Protein AF-A0A653DL35-F1 (afdb_monomer)

pLDDT: mean 87.08, std 12.94, range [36.34, 97.5]

Foldseek 3Di:
DDPPFDKDWDADPVGDIDIDTPQQAAAACPLVCQVVLVVVLCVQPNPVVLCVAAACADPVDDLADLDADPVRHHHHSSHPRNVVSSLVCLQPVRCVPDDPVVSVVVSVVSCVVVPVVCSRHD

Organism: Callosobruchus maculatus (NCBI:txid64391)

InterPro domains:
  IPR012338 Beta-lactamase/transpeptidase-like [G3DSA:3.40.710.10] (1-116)
  IPR012338 Beta-lactamase/transpeptidase-like [SSF56601] (2-112)
  IPR015868 Glutaminase [PF04960] (2-113)
  IPR015868 Glutaminase [PTHR12544] (2-113)

Secondary structure (DSSP, 8-state):
--TT--EEEEE-TT--EEEEESTTS----GGGHHHHHHHHHHHHH-HHHHHHHS--S--SS-TTS--B-TTSSBS-TTSHHHHHHHHHHIIIII-TTS-HHHHHHHHHHHHHHTT-S-TTT-

Nearest PDB structures (foldseek):
  5w2j-assembly1_A  TM=9.764E-01  e=1.044E-10  Mus musculus
  8szj-assembly1_A  TM=9.752E-01  e=1.754E-10  Homo sapiens
  8ec6-assembly1_E  TM=9.742E-01  e=2.130E-10  Mus musculus
  3voy-assembly1_A  TM=9.746E-01  e=4.944E-10  Homo sapiens
  8gwr-assembly1_B  TM=9.557E-01  e=2.587E-10  Homo sapiens

Radius of gyration: 16.61 Å; Cα contacts (8 Å, |Δi|>4): 136; chains: 1; bounding box: 37×36×43 Å

Sequence (122 aa):
MSPNYWGVSIVTIDGQRYSIGDVNIPFTIQSCSKPLSYAIALDLLGADVVHTYVGQEPSGRNFNELILDHNKKPHNPMINAGAIIICSLLKTIYNPEMSSAEKFDFTLNYFEKENVLIETML

Mean predicted aligned error: 5.74 Å

Solvent-accessible surface area (backbone atoms only — not comparable to full-atom values): 7284 Å² total; per-residue (Å²): 132,67,91,82,68,52,57,46,76,48,72,48,98,88,68,53,74,51,72,48,72,55,51,78,58,58,45,82,63,68,79,70,45,32,64,57,53,44,50,52,43,36,73,77,59,32,61,75,59,52,52,74,61,25,44,82,52,84,74,91,62,66,62,86,59,87,57,59,44,99,83,71,24,21,30,20,47,84,29,60,57,13,35,53,48,44,54,46,44,57,49,53,69,75,47,54,88,54,51,76,63,57,53,48,52,51,52,50,53,53,46,58,73,68,64,54,81,46,91,35,40,102

Structure (mmCIF, N/CA/C/O backbone):
data_AF-A0A653DL35-F1
#
_entry.id   AF-A0A653DL35-F1
#
loop_
_atom_site.group_PDB
_atom_site.id
_atom_site.type_symbol
_atom_site.label_atom_id
_atom_site.label_alt_id
_atom_site.label_comp_id
_atom_site.label_asym_id
_atom_site.label_entity_id
_atom_site.label_seq_id
_atom_site.pdbx_PDB_ins_code
_atom_site.Cartn_x
_atom_site.Cartn_y
_atom_site.Cartn_z
_atom_site.occupancy
_atom_site.B_iso_or_equiv
_atom_site.auth_seq_id
_atom_site.auth_comp_id
_atom_site.auth_asym_id
_atom_site.auth_atom_id
_atom_site.pdbx_PDB_model_num
ATOM 1 N N . MET A 1 1 ? 18.148 8.528 -8.759 1.00 81.06 1 MET A N 1
ATOM 2 C CA . MET A 1 1 ? 17.885 7.595 -9.877 1.00 81.06 1 MET A CA 1
ATOM 3 C C . MET A 1 1 ? 18.240 8.266 -11.183 1.00 81.06 1 MET A C 1
ATOM 5 O O . MET A 1 1 ? 18.074 9.477 -11.276 1.00 81.06 1 MET A O 1
A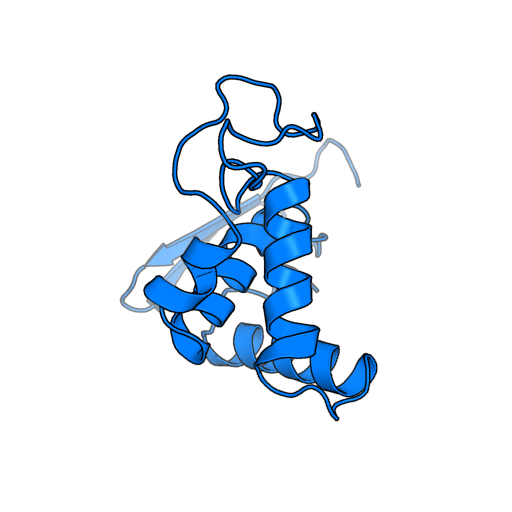TOM 9 N N . SER A 1 2 ? 18.758 7.504 -12.147 1.00 94.50 2 SER A N 1
ATOM 10 C CA . SER A 1 2 ? 19.006 8.015 -13.497 1.00 94.50 2 SER A CA 1
ATOM 11 C C . SER A 1 2 ? 17.668 8.304 -14.189 1.00 94.50 2 SER A C 1
ATOM 13 O O . SER A 1 2 ? 16.778 7.460 -14.103 1.00 94.50 2 SER A O 1
ATOM 15 N N . PRO A 1 3 ? 17.508 9.439 -14.895 1.00 95.00 3 PRO A N 1
ATOM 16 C CA . PRO A 1 3 ? 16.308 9.705 -15.692 1.00 95.00 3 PRO A CA 1
ATOM 17 C C . PRO A 1 3 ? 16.171 8.760 -16.896 1.00 95.00 3 PRO A C 1
ATOM 19 O O . PRO A 1 3 ? 15.112 8.711 -17.509 1.00 95.00 3 PRO A O 1
ATOM 22 N N . ASN A 1 4 ? 17.231 8.015 -17.229 1.00 96.38 4 ASN A N 1
ATOM 23 C CA . ASN A 1 4 ? 17.233 7.055 -18.330 1.00 96.38 4 ASN A CA 1
ATOM 24 C C . ASN A 1 4 ? 16.732 5.665 -17.919 1.00 96.38 4 ASN A C 1
ATOM 26 O O . ASN A 1 4 ? 16.591 4.815 -18.792 1.00 96.38 4 ASN A O 1
ATOM 30 N N . TYR A 1 5 ? 16.505 5.416 -16.623 1.00 96.38 5 TYR A N 1
ATOM 31 C CA . TYR A 1 5 ? 15.997 4.124 -16.174 1.00 96.38 5 TYR A CA 1
ATOM 32 C C . TYR A 1 5 ? 14.533 3.950 -16.560 1.00 96.38 5 TYR A C 1
ATOM 34 O O . TYR A 1 5 ? 13.698 4.808 -16.263 1.00 96.38 5 TYR A O 1
ATOM 42 N N . TRP A 1 6 ? 14.224 2.819 -17.185 1.00 96.50 6 TRP A N 1
ATOM 43 C CA . TRP A 1 6 ? 12.859 2.430 -17.523 1.00 96.50 6 TRP A CA 1
ATOM 44 C C . TRP A 1 6 ? 12.724 0.913 -17.445 1.00 96.50 6 TRP A C 1
ATOM 46 O O . TRP A 1 6 ? 13.617 0.181 -17.858 1.00 96.50 6 TRP A O 1
ATOM 56 N N . GLY A 1 7 ? 11.596 0.424 -16.946 1.00 95.56 7 GLY A N 1
ATOM 57 C CA . GLY A 1 7 ? 11.342 -1.007 -16.852 1.00 95.56 7 GLY A CA 1
ATOM 58 C C . GLY A 1 7 ? 9.852 -1.295 -16.809 1.00 95.56 7 GLY A C 1
ATOM 59 O O . GLY A 1 7 ? 9.073 -0.507 -16.272 1.00 95.56 7 GLY A O 1
ATOM 60 N N . VAL A 1 8 ? 9.461 -2.422 -17.392 1.00 96.12 8 VAL A N 1
ATOM 61 C CA . VAL A 1 8 ? 8.092 -2.940 -17.348 1.00 96.12 8 VAL A CA 1
ATOM 62 C C . VAL A 1 8 ? 8.160 -4.423 -17.020 1.00 96.12 8 VAL A C 1
ATOM 64 O O . VAL A 1 8 ? 8.853 -5.175 -17.702 1.00 96.12 8 VAL A O 1
ATOM 67 N N . SER A 1 9 ? 7.409 -4.835 -16.002 1.00 95.38 9 SER A N 1
ATOM 68 C CA . SER A 1 9 ? 7.216 -6.236 -15.629 1.00 95.38 9 SER A CA 1
ATOM 69 C C . SER A 1 9 ? 5.725 -6.550 -15.593 1.00 95.38 9 SER A C 1
ATOM 71 O O . SER A 1 9 ? 4.929 -5.761 -15.084 1.00 95.38 9 SER A O 1
ATOM 73 N N . ILE A 1 10 ? 5.354 -7.702 -16.139 1.00 94.12 10 ILE A N 1
ATOM 74 C CA . ILE A 1 10 ? 3.985 -8.213 -16.189 1.00 94.12 10 ILE A CA 1
ATOM 75 C C . ILE A 1 10 ? 3.984 -9.604 -15.567 1.00 94.12 10 ILE A C 1
ATOM 77 O O . ILE A 1 10 ? 4.831 -10.438 -15.896 1.00 94.12 10 ILE A O 1
ATOM 81 N N . VAL A 1 11 ? 3.004 -9.853 -14.702 1.00 92.56 11 VAL A N 1
ATOM 82 C CA . VAL A 1 11 ? 2.681 -11.179 -14.182 1.00 92.56 11 VAL A CA 1
ATOM 83 C C . VAL A 1 11 ? 1.192 -11.446 -14.376 1.00 92.56 11 VAL A C 1
ATOM 85 O O . VAL A 1 11 ? 0.368 -10.576 -14.095 1.00 92.56 11 VAL A O 1
ATOM 88 N N . THR A 1 12 ? 0.838 -12.615 -14.904 1.00 93.19 12 THR A N 1
ATOM 89 C CA . THR A 1 12 ? -0.566 -13.048 -14.988 1.00 93.19 12 THR A CA 1
ATOM 90 C C . THR A 1 12 ? -0.971 -13.788 -13.716 1.00 93.19 12 THR A C 1
ATOM 92 O O . THR A 1 12 ? -0.116 -14.234 -12.951 1.00 93.19 12 THR A O 1
ATOM 95 N N . ILE A 1 13 ? -2.278 -13.960 -13.496 1.00 91.12 13 ILE A N 1
ATOM 96 C CA . ILE A 1 13 ? -2.796 -14.732 -12.353 1.00 91.12 13 ILE A CA 1
ATOM 97 C C . ILE A 1 13 ? -2.329 -16.199 -12.363 1.00 91.12 13 ILE A C 1
ATOM 99 O O . ILE A 1 13 ? -2.222 -16.808 -11.306 1.00 91.12 13 ILE A O 1
ATOM 103 N N . ASP A 1 14 ? -1.983 -16.733 -13.541 1.00 93.50 14 ASP A N 1
ATOM 104 C CA . ASP A 1 14 ? -1.443 -18.087 -13.719 1.00 93.50 14 ASP A CA 1
ATOM 105 C C . ASP A 1 14 ? 0.087 -18.143 -13.529 1.00 93.50 14 ASP A C 1
ATOM 107 O O . ASP A 1 14 ? 0.723 -19.169 -13.773 1.00 93.50 14 ASP A O 1
ATOM 111 N N . GLY A 1 15 ? 0.711 -17.030 -13.129 1.00 88.81 15 GLY A N 1
ATOM 112 C CA . GLY A 1 15 ? 2.139 -16.948 -12.831 1.00 88.81 15 GLY A CA 1
ATOM 113 C C . GLY A 1 15 ? 3.050 -16.800 -14.052 1.00 88.81 15 GLY A C 1
ATOM 114 O O . GLY A 1 15 ? 4.269 -16.903 -13.908 1.00 88.81 15 GLY A O 1
ATOM 115 N N . GLN A 1 16 ? 2.509 -16.530 -15.244 1.00 92.56 16 GLN A N 1
ATOM 116 C CA . GLN A 1 16 ? 3.327 -16.224 -16.423 1.00 92.56 16 GLN A CA 1
ATOM 117 C C . GLN A 1 16 ? 3.998 -14.864 -16.229 1.00 92.56 16 GLN A C 1
ATOM 119 O O . GLN A 1 16 ? 3.333 -13.914 -15.823 1.00 92.56 16 GLN A O 1
ATOM 124 N N . ARG A 1 17 ? 5.296 -14.756 -16.529 1.00 93.88 17 ARG A N 1
ATOM 125 C CA . ARG A 1 17 ? 6.090 -13.542 -16.290 1.00 93.88 17 ARG A CA 1
ATOM 126 C C . ARG A 1 17 ? 6.744 -13.053 -17.574 1.00 93.88 17 ARG A C 1
ATOM 128 O O . ARG A 1 17 ? 7.293 -13.851 -18.333 1.00 93.88 17 ARG A O 1
ATOM 135 N N . TYR A 1 18 ? 6.717 -11.744 -17.792 1.00 95.19 18 TYR A N 1
ATOM 136 C CA . TYR A 1 18 ? 7.442 -11.091 -18.877 1.00 95.19 18 TYR A CA 1
ATOM 137 C C . TYR A 1 18 ? 7.971 -9.735 -18.419 1.00 95.19 18 TYR A C 1
ATOM 139 O O . TYR A 1 18 ? 7.230 -8.947 -17.832 1.00 95.19 18 TYR A O 1
ATOM 147 N N . SER A 1 19 ? 9.239 -9.459 -18.712 1.00 95.50 19 SER A N 1
ATOM 148 C CA . SER A 1 19 ? 9.933 -8.258 -18.257 1.00 95.50 19 SER A CA 1
ATOM 149 C C . SER A 1 19 ? 10.818 -7.679 -19.353 1.00 95.50 19 SER A C 1
ATOM 151 O O . SER A 1 19 ? 11.436 -8.423 -20.117 1.00 95.50 19 SER A O 1
ATOM 153 N N . ILE A 1 20 ? 10.898 -6.351 -19.418 1.00 97.31 20 ILE A N 1
ATOM 154 C CA . ILE A 1 20 ? 11.717 -5.619 -20.388 1.00 97.31 20 ILE A CA 1
ATOM 155 C C . ILE A 1 20 ? 12.258 -4.317 -19.772 1.00 97.31 20 ILE A C 1
ATOM 157 O O . ILE A 1 20 ? 11.539 -3.621 -19.056 1.00 97.31 20 ILE A O 1
ATOM 161 N N . GLY A 1 21 ? 13.522 -3.989 -20.062 1.00 97.12 21 GLY A N 1
ATOM 162 C CA . GLY A 1 21 ? 14.220 -2.813 -19.524 1.00 97.12 21 GLY A CA 1
ATOM 163 C C . GLY A 1 21 ? 14.960 -3.088 -18.208 1.00 97.12 21 GLY A C 1
ATOM 164 O O . GLY A 1 21 ? 15.325 -4.227 -17.912 1.00 97.12 21 GLY A O 1
ATOM 165 N N . ASP A 1 22 ? 15.168 -2.041 -17.413 1.00 95.94 22 ASP A N 1
ATOM 166 C CA . ASP A 1 22 ? 15.905 -2.007 -16.141 1.00 95.94 22 ASP A CA 1
ATOM 167 C C . ASP A 1 22 ? 15.095 -2.573 -14.956 1.00 95.94 22 ASP A C 1
ATOM 169 O O . ASP A 1 22 ? 15.007 -1.979 -13.882 1.00 95.94 22 ASP A O 1
ATOM 173 N N . VAL A 1 23 ? 14.463 -3.731 -15.144 1.00 94.81 23 VAL A N 1
ATOM 174 C CA . VAL A 1 23 ? 13.484 -4.283 -14.189 1.00 94.81 23 VAL A CA 1
ATOM 175 C C . VAL A 1 23 ? 14.080 -4.740 -12.857 1.00 94.81 23 VAL A C 1
ATOM 177 O O . VAL A 1 23 ? 13.341 -4.860 -11.893 1.00 94.81 23 VAL A O 1
ATOM 180 N N . ASN A 1 24 ? 15.393 -4.968 -12.790 1.00 91.81 24 ASN A N 1
ATOM 181 C CA . ASN A 1 24 ? 16.085 -5.460 -11.592 1.00 91.81 24 ASN A CA 1
ATOM 182 C C . ASN A 1 24 ? 16.712 -4.337 -10.747 1.00 91.81 24 ASN A C 1
ATOM 184 O O . ASN A 1 24 ? 17.460 -4.624 -9.816 1.00 91.81 24 ASN A O 1
ATOM 188 N N . ILE A 1 25 ? 16.479 -3.065 -11.091 1.00 92.69 25 ILE A N 1
ATOM 189 C CA . ILE A 1 25 ? 16.965 -1.938 -10.290 1.00 92.69 25 ILE A CA 1
ATOM 190 C C . ILE A 1 25 ? 15.952 -1.670 -9.169 1.00 92.69 25 ILE A C 1
ATOM 192 O O . ILE A 1 25 ? 14.832 -1.255 -9.475 1.00 92.69 25 ILE A O 1
ATOM 196 N N . PRO A 1 26 ? 16.322 -1.843 -7.888 1.00 89.12 26 PRO A N 1
ATOM 197 C CA . PRO A 1 26 ? 15.393 -1.629 -6.790 1.00 89.12 26 PRO A CA 1
ATOM 198 C C . PRO A 1 26 ? 15.013 -0.153 -6.655 1.00 89.12 26 PRO A C 1
ATOM 200 O O . PRO A 1 26 ? 15.831 0.762 -6.828 1.00 89.12 26 PRO A O 1
ATOM 203 N N . PHE A 1 27 ? 13.748 0.083 -6.318 1.00 89.94 27 PHE A N 1
ATOM 204 C CA . PHE A 1 27 ? 13.217 1.409 -6.040 1.00 89.94 27 PHE A CA 1
ATOM 205 C C . PHE A 1 27 ? 12.133 1.373 -4.970 1.00 89.94 27 PHE A C 1
ATOM 207 O O . PHE A 1 27 ? 11.384 0.413 -4.832 1.00 89.94 27 PHE A O 1
ATOM 214 N N . THR A 1 28 ? 12.006 2.474 -4.232 1.00 89.50 28 THR A N 1
ATOM 215 C CA . THR A 1 28 ? 10.987 2.599 -3.189 1.00 89.50 28 THR A CA 1
ATOM 216 C C . THR A 1 28 ? 9.579 2.546 -3.781 1.00 89.50 28 THR A C 1
ATOM 218 O O . THR A 1 28 ? 9.273 3.312 -4.696 1.00 89.50 28 THR A O 1
ATOM 221 N N . ILE A 1 29 ? 8.689 1.758 -3.180 1.00 90.12 29 ILE A N 1
ATOM 222 C CA . ILE A 1 29 ? 7.286 1.630 -3.605 1.00 90.12 29 ILE A CA 1
ATOM 223 C C . ILE A 1 29 ? 6.463 2.930 -3.472 1.00 90.12 29 ILE A C 1
ATOM 225 O O . ILE A 1 29 ? 5.491 3.135 -4.197 1.00 90.12 29 ILE A O 1
ATOM 229 N N . GLN A 1 30 ? 6.844 3.838 -2.564 1.00 92.56 30 GLN A N 1
ATOM 230 C CA . GLN A 1 30 ? 6.166 5.127 -2.340 1.00 92.56 30 GLN A CA 1
ATOM 231 C C . GLN A 1 30 ? 4.639 4.960 -2.181 1.00 92.56 30 GLN A C 1
ATOM 233 O O . GLN A 1 30 ? 4.175 4.048 -1.496 1.00 92.56 30 GLN A O 1
ATOM 238 N N . SER A 1 31 ? 3.830 5.830 -2.798 1.00 92.75 31 SER A N 1
ATOM 239 C CA . SER A 1 31 ? 2.363 5.776 -2.738 1.00 92.75 31 SER A CA 1
ATOM 240 C C . SER A 1 31 ? 1.752 4.481 -3.282 1.00 92.75 31 SER A C 1
ATOM 242 O O . SER A 1 31 ? 0.604 4.203 -2.942 1.00 92.75 31 SER A O 1
ATOM 244 N N . CYS A 1 32 ? 2.490 3.666 -4.044 1.00 92.00 32 CYS A N 1
ATOM 245 C CA . CYS A 1 32 ? 2.008 2.353 -4.479 1.00 92.00 32 CYS A CA 1
ATOM 246 C C . CYS A 1 32 ? 1.854 1.361 -3.309 1.00 92.00 32 CYS A C 1
ATOM 248 O O . CYS A 1 32 ? 1.221 0.327 -3.477 1.00 92.00 32 CYS A O 1
ATOM 250 N N . SER A 1 33 ? 2.357 1.687 -2.110 1.00 91.62 33 SER A N 1
ATOM 251 C CA . SER A 1 33 ? 2.097 0.917 -0.881 1.00 91.62 33 SER A CA 1
ATOM 252 C C . SER A 1 33 ? 0.679 1.093 -0.332 1.00 91.62 33 SER A C 1
ATOM 254 O O . SER A 1 33 ? 0.174 0.199 0.342 1.00 91.62 33 SER A O 1
ATOM 256 N N . LYS A 1 34 ? 0.011 2.224 -0.611 1.00 93.38 34 LYS A N 1
ATOM 257 C CA . LYS A 1 34 ? -1.283 2.568 0.003 1.00 93.38 34 LYS A CA 1
ATOM 258 C C . LYS A 1 34 ? -2.388 1.533 -0.278 1.00 93.38 34 LYS A C 1
ATOM 260 O O . LYS A 1 34 ? -3.064 1.159 0.681 1.00 93.38 34 LYS A O 1
ATOM 265 N N . PRO A 1 35 ? -2.580 1.036 -1.522 1.00 94.00 35 PRO A N 1
ATOM 266 C CA . PRO A 1 35 ? -3.537 -0.038 -1.801 1.00 94.00 35 PRO A CA 1
ATOM 267 C C . PRO A 1 35 ? -3.242 -1.313 -1.019 1.00 94.00 35 PRO A C 1
ATOM 269 O O . PRO A 1 35 ? -4.166 -1.916 -0.485 1.00 94.00 35 PRO A O 1
ATOM 272 N N . LEU A 1 36 ? -1.967 -1.688 -0.903 1.00 91.31 36 LEU A N 1
ATOM 273 C CA . LEU A 1 36 ? -1.565 -2.904 -0.202 1.00 91.31 36 LEU A CA 1
ATOM 274 C C . LEU A 1 36 ? -1.853 -2.788 1.300 1.00 91.31 36 LEU A C 1
ATOM 276 O O . LEU A 1 36 ? -2.509 -3.652 1.869 1.00 91.31 36 LEU A O 1
ATOM 280 N N . SER A 1 37 ? -1.452 -1.686 1.940 1.00 92.69 37 SER A N 1
ATOM 281 C CA . SER A 1 37 ? -1.759 -1.456 3.360 1.00 92.69 37 SER A CA 1
ATOM 282 C C . SER A 1 37 ? -3.264 -1.371 3.630 1.00 92.69 37 SER A C 1
ATOM 284 O O . SER A 1 37 ? -3.731 -1.831 4.669 1.00 92.69 37 SER A O 1
ATOM 286 N N . TYR A 1 38 ? -4.035 -0.801 2.702 1.00 95.75 38 TYR A N 1
ATOM 287 C CA . TYR A 1 38 ? -5.492 -0.770 2.802 1.00 95.75 38 TYR A CA 1
ATOM 288 C C . TYR A 1 38 ? -6.105 -2.172 2.690 1.00 95.75 38 TYR A C 1
ATOM 290 O O . TYR A 1 38 ? -6.964 -2.508 3.501 1.00 95.75 38 TYR A O 1
ATOM 298 N N . ALA A 1 39 ? -5.627 -3.007 1.763 1.00 94.00 39 ALA A N 1
ATOM 299 C CA . ALA A 1 39 ? -6.063 -4.397 1.637 1.00 94.00 39 ALA A CA 1
ATOM 300 C C . ALA A 1 39 ? -5.795 -5.201 2.920 1.00 94.00 39 ALA A C 1
ATOM 302 O O . ALA A 1 39 ? -6.694 -5.885 3.397 1.00 94.00 39 ALA A O 1
ATOM 303 N N . ILE A 1 40 ? -4.616 -5.037 3.534 1.00 92.00 40 ILE A N 1
ATOM 304 C CA . ILE A 1 40 ? -4.292 -5.659 4.830 1.00 92.00 40 ILE A CA 1
ATOM 305 C C . ILE A 1 40 ? -5.284 -5.210 5.912 1.00 92.00 40 ILE A C 1
ATOM 307 O O . ILE A 1 40 ? -5.796 -6.026 6.670 1.00 92.00 40 ILE A O 1
ATOM 311 N N . ALA A 1 41 ? -5.588 -3.911 5.993 1.00 94.44 41 ALA A N 1
ATOM 312 C CA . ALA A 1 41 ? -6.533 -3.410 6.991 1.00 94.44 41 ALA A CA 1
ATOM 313 C C . ALA A 1 41 ? -7.950 -3.968 6.784 1.00 94.44 41 ALA A C 1
ATOM 315 O O . ALA A 1 41 ? -8.623 -4.285 7.763 1.00 94.44 41 ALA A O 1
ATOM 316 N N . LEU A 1 42 ? -8.393 -4.103 5.530 1.00 95.50 42 LEU A N 1
ATOM 317 C CA . LEU A 1 42 ? -9.681 -4.713 5.204 1.00 95.50 42 LEU A CA 1
ATOM 318 C C . LEU A 1 42 ? -9.730 -6.197 5.570 1.00 95.50 42 LEU A C 1
ATOM 320 O O . LEU A 1 42 ? -10.737 -6.627 6.126 1.00 95.50 42 LEU A O 1
ATOM 324 N N . ASP A 1 43 ? -8.670 -6.953 5.284 1.00 92.75 43 ASP A N 1
ATOM 325 C CA . ASP A 1 43 ? -8.594 -8.384 5.598 1.00 92.75 43 ASP A CA 1
ATOM 326 C C . ASP A 1 43 ? -8.650 -8.635 7.113 1.00 92.75 43 ASP A C 1
ATOM 328 O O . ASP A 1 43 ? -9.417 -9.469 7.591 1.00 92.75 43 ASP A O 1
ATOM 332 N N . LEU A 1 44 ? -7.904 -7.842 7.889 1.00 91.56 44 LEU A N 1
ATOM 333 C CA . LEU A 1 44 ? -7.774 -8.043 9.334 1.00 91.56 44 LEU A CA 1
ATOM 334 C C . LEU A 1 44 ? -8.934 -7.471 10.157 1.00 91.56 44 LEU A C 1
ATOM 336 O O . LEU A 1 44 ? -9.261 -8.019 11.210 1.00 91.56 44 LEU A O 1
ATOM 340 N N . LEU A 1 45 ? -9.506 -6.335 9.741 1.00 94.44 45 LEU A N 1
ATOM 341 C CA . LEU A 1 45 ? -10.487 -5.582 10.540 1.00 94.44 45 LEU A CA 1
ATOM 342 C C . LEU A 1 45 ? -11.891 -5.563 9.923 1.00 94.44 45 LEU A C 1
ATOM 344 O O . LEU A 1 45 ? -12.852 -5.216 10.610 1.00 94.44 45 LEU A O 1
ATOM 348 N N . GLY A 1 46 ? -12.024 -5.916 8.645 1.00 96.38 46 GLY A N 1
ATOM 349 C CA . GLY A 1 46 ? -13.272 -5.805 7.899 1.00 96.38 46 GLY A CA 1
ATOM 350 C C . GLY A 1 46 ? -13.597 -4.376 7.449 1.00 96.38 46 GLY A C 1
ATOM 351 O O . GLY A 1 46 ? -13.170 -3.374 8.033 1.00 96.38 46 GLY A O 1
ATOM 352 N N . ALA A 1 47 ? -14.399 -4.277 6.388 1.00 97.50 47 ALA A N 1
ATOM 353 C CA . ALA A 1 47 ? -14.763 -3.005 5.766 1.00 97.50 47 ALA A CA 1
ATOM 354 C C . ALA A 1 47 ? -15.530 -2.064 6.712 1.00 97.50 47 ALA A C 1
ATOM 356 O O . ALA A 1 47 ? -15.260 -0.863 6.719 1.00 97.50 47 ALA A O 1
ATOM 357 N N . ASP A 1 48 ? -16.434 -2.598 7.538 1.00 96.94 48 ASP A N 1
ATOM 358 C CA . ASP A 1 48 ? -17.268 -1.801 8.449 1.00 96.94 48 ASP A CA 1
ATOM 359 C C . ASP A 1 48 ? -16.421 -1.024 9.470 1.00 96.94 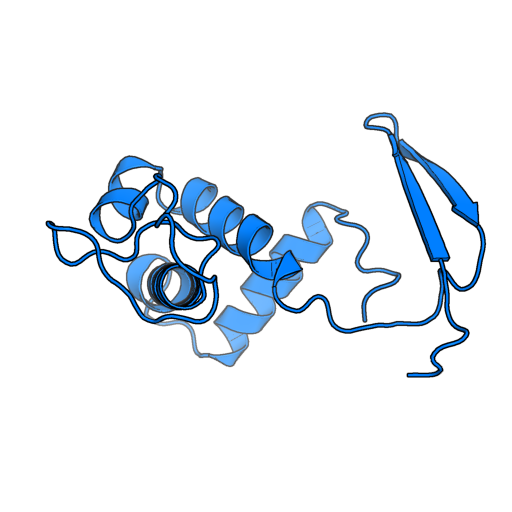48 ASP A C 1
ATOM 361 O O . ASP A 1 48 ? -16.624 0.175 9.697 1.00 96.94 48 ASP A O 1
ATOM 365 N N . VAL A 1 49 ? -15.410 -1.683 10.046 1.00 96.19 49 VAL A N 1
ATOM 366 C CA . VAL A 1 49 ? -14.486 -1.050 10.994 1.00 96.19 49 VAL A CA 1
ATOM 367 C C . VAL A 1 49 ? -13.620 -0.027 10.273 1.00 96.19 49 VAL A C 1
ATOM 369 O O . VAL A 1 49 ? -13.560 1.128 10.693 1.00 96.19 49 VAL A O 1
ATOM 372 N N . VAL A 1 50 ? -12.981 -0.410 9.163 1.00 97.50 50 VAL A N 1
ATOM 373 C CA . VAL A 1 50 ? -12.069 0.481 8.427 1.00 97.50 50 VAL A CA 1
ATOM 374 C C . VAL A 1 50 ? -12.785 1.758 7.979 1.00 97.50 50 VAL A C 1
ATOM 376 O O . VAL A 1 50 ? -12.288 2.866 8.209 1.00 97.50 50 VAL A O 1
ATOM 379 N N . HIS A 1 51 ? -13.988 1.639 7.418 1.00 97.44 51 HIS A N 1
ATOM 380 C CA . HIS A 1 51 ? -14.722 2.785 6.878 1.00 97.44 51 HIS A CA 1
ATOM 381 C C . HIS A 1 51 ? -15.436 3.652 7.912 1.00 97.44 51 HIS A C 1
ATOM 383 O O . HIS A 1 51 ? -15.912 4.749 7.584 1.00 97.44 51 HIS A O 1
ATOM 389 N N . THR A 1 52 ? -15.404 3.246 9.180 1.00 96.44 52 THR A N 1
ATOM 390 C CA . THR A 1 52 ? -15.697 4.155 10.291 1.00 96.44 52 THR A CA 1
ATOM 391 C C . THR A 1 52 ? -14.663 5.291 10.364 1.00 96.44 52 THR A C 1
ATOM 393 O O . THR A 1 52 ? -15.016 6.406 10.745 1.00 96.44 52 THR A O 1
ATOM 396 N N . TYR A 1 53 ? -13.419 5.068 9.914 1.00 96.31 53 TYR A N 1
ATOM 397 C CA . TYR A 1 53 ? -12.320 6.040 10.027 1.00 96.31 53 TYR A CA 1
ATOM 398 C C . TYR A 1 53 ? -11.917 6.716 8.711 1.00 96.31 53 TYR A C 1
ATOM 400 O O . TYR A 1 53 ? -11.385 7.826 8.735 1.00 96.31 53 TYR A O 1
ATOM 408 N N . VAL A 1 54 ? -12.162 6.082 7.562 1.00 96.81 54 VAL A N 1
ATOM 409 C CA . VAL A 1 54 ? -11.796 6.612 6.237 1.00 96.81 54 VAL A CA 1
ATOM 410 C C . VAL A 1 54 ? -12.933 6.421 5.233 1.00 96.81 54 VAL A C 1
ATOM 412 O O . VAL A 1 54 ? -13.632 5.411 5.255 1.00 96.81 54 VAL A O 1
ATOM 415 N N . GLY A 1 55 ? -13.156 7.404 4.364 1.00 96.19 55 GLY A N 1
ATOM 416 C CA . GLY A 1 55 ? -14.152 7.312 3.298 1.00 96.19 55 GLY A CA 1
ATOM 417 C C . GLY A 1 55 ? -13.727 6.388 2.150 1.00 96.19 55 GLY A C 1
ATOM 418 O O . GLY A 1 55 ? -12.718 5.683 2.222 1.00 96.19 55 GLY A O 1
ATOM 419 N N . GLN A 1 56 ? -14.520 6.403 1.082 1.00 95.06 56 GLN A N 1
ATOM 420 C CA . GLN A 1 56 ? -14.296 5.621 -0.141 1.00 95.06 56 GLN A CA 1
ATOM 421 C C . GLN A 1 56 ? -14.271 6.492 -1.404 1.00 95.06 56 GLN A C 1
ATOM 423 O O . GLN A 1 56 ? -13.756 6.074 -2.437 1.00 95.06 56 GLN A O 1
ATOM 428 N N . GLU A 1 57 ? -14.789 7.715 -1.315 1.00 93.81 57 GLU A N 1
ATOM 429 C CA . GLU A 1 57 ? -15.034 8.572 -2.468 1.00 93.81 57 GLU A CA 1
ATOM 430 C C . GLU A 1 57 ? -13.797 9.405 -2.844 1.00 93.81 57 GLU A C 1
ATOM 432 O O . GLU A 1 57 ? -12.959 9.740 -1.994 1.00 93.81 57 GLU A O 1
ATOM 437 N N . PRO A 1 58 ? -13.646 9.785 -4.123 1.00 90.50 58 PRO A N 1
ATOM 438 C CA . PRO A 1 58 ? -12.618 10.730 -4.528 1.00 90.50 58 PRO A CA 1
ATOM 439 C C . PRO A 1 58 ? -12.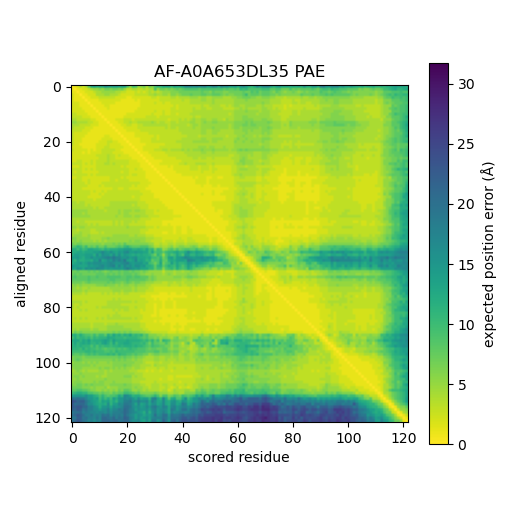846 12.100 -3.870 1.00 90.50 58 PRO A C 1
ATOM 441 O O . PRO A 1 58 ? -13.973 12.543 -3.663 1.00 90.50 58 PRO A O 1
ATOM 444 N N . SER A 1 59 ? -11.759 12.812 -3.568 1.00 85.56 59 SER A N 1
ATOM 445 C CA . SER A 1 59 ? -11.833 14.151 -2.968 1.00 85.56 59 SER A CA 1
ATOM 446 C C . SER A 1 59 ? -12.148 15.261 -3.974 1.00 85.56 59 SER A C 1
ATOM 448 O O . SER A 1 59 ? -12.520 16.361 -3.573 1.00 85.56 59 SER A O 1
ATOM 450 N N . GLY A 1 60 ? -11.928 15.021 -5.274 1.00 84.38 60 GLY A N 1
ATOM 451 C CA . GLY A 1 60 ? -11.933 16.075 -6.299 1.00 84.38 60 GLY A CA 1
ATOM 452 C C . GLY A 1 60 ? -10.828 17.129 -6.106 1.00 84.38 60 GLY A C 1
ATOM 453 O O . GLY A 1 60 ? -10.891 18.209 -6.692 1.00 84.38 60 GLY A O 1
ATOM 454 N N . ARG A 1 61 ? -9.835 16.838 -5.256 1.00 78.44 61 ARG A N 1
ATOM 455 C CA . ARG A 1 61 ? -8.713 17.708 -4.872 1.00 78.44 61 ARG A CA 1
ATOM 456 C C . ARG A 1 61 ? -7.389 17.003 -5.154 1.00 78.44 61 ARG A C 1
ATOM 458 O O . ARG A 1 61 ? -7.365 15.790 -5.367 1.00 78.44 61 ARG A O 1
ATOM 465 N N . ASN A 1 62 ? -6.278 17.739 -5.131 1.00 75.56 62 ASN A N 1
ATOM 466 C CA . ASN A 1 62 ? -4.969 17.122 -5.331 1.00 75.56 62 ASN A CA 1
ATOM 467 C C . ASN A 1 62 ? -4.635 16.140 -4.199 1.00 75.56 62 ASN A C 1
ATOM 469 O O . ASN A 1 62 ? -4.984 16.352 -3.040 1.00 75.56 62 ASN A O 1
ATOM 473 N N . PHE A 1 63 ? -3.886 15.086 -4.524 1.00 65.12 63 PHE A N 1
ATOM 474 C CA . PHE A 1 63 ? -3.568 13.991 -3.596 1.00 65.12 63 PHE A CA 1
ATOM 475 C C . PHE A 1 63 ? -2.746 14.401 -2.357 1.00 65.12 63 PHE A C 1
ATOM 477 O O . PHE A 1 63 ? -2.751 13.691 -1.350 1.00 65.12 63 PHE A O 1
ATOM 484 N N . ASN A 1 64 ? -2.031 15.528 -2.433 1.00 68.31 64 ASN A N 1
ATOM 485 C CA . ASN A 1 64 ? -1.185 16.048 -1.356 1.00 68.31 64 ASN A CA 1
ATOM 486 C C . ASN A 1 64 ? -1.916 16.989 -0.396 1.00 68.31 64 ASN A C 1
ATOM 488 O O . ASN A 1 64 ? -1.339 17.392 0.613 1.00 68.31 64 ASN A O 1
ATOM 492 N N . GLU A 1 65 ? -3.159 17.356 -0.696 1.00 76.62 65 GLU A N 1
ATOM 493 C CA . GLU A 1 65 ? -3.932 18.218 0.187 1.00 76.62 65 GLU A CA 1
ATOM 494 C C . GLU A 1 65 ? -4.482 17.388 1.358 1.00 76.62 65 GLU A C 1
ATOM 496 O O . GLU A 1 65 ? -5.133 16.357 1.177 1.00 76.62 65 GLU A O 1
ATOM 501 N N . LEU A 1 66 ? -4.204 17.831 2.587 1.00 74.00 66 LEU A N 1
ATOM 502 C CA . LEU A 1 66 ? -4.731 17.217 3.805 1.00 74.00 66 LEU A CA 1
ATOM 503 C C . LEU A 1 66 ? -6.174 17.684 4.021 1.00 74.00 66 LEU A C 1
ATOM 505 O O . LEU A 1 66 ? -6.432 18.620 4.775 1.00 74.00 66 LEU A O 1
ATOM 509 N N . ILE A 1 67 ? -7.106 17.050 3.311 1.00 80.44 67 ILE A N 1
ATOM 510 C CA . ILE A 1 67 ? -8.527 17.412 3.316 1.00 80.44 67 ILE A CA 1
ATOM 511 C C . ILE A 1 67 ? -9.357 16.268 3.887 1.00 80.44 67 ILE A C 1
ATOM 513 O O . ILE A 1 67 ? -9.093 15.089 3.635 1.00 80.44 67 ILE A O 1
ATOM 517 N N . LEU A 1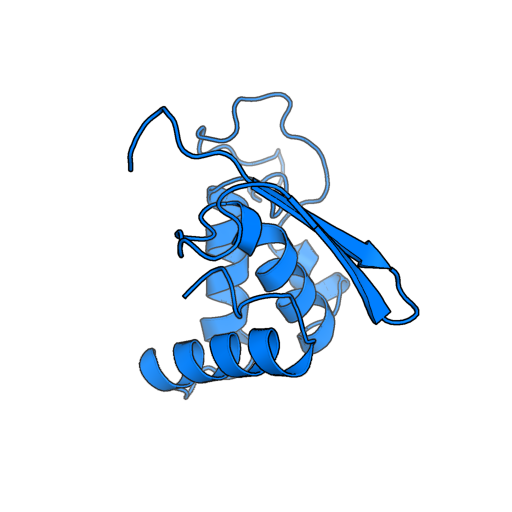 68 ? -10.370 16.653 4.658 1.00 89.06 68 LEU A N 1
ATOM 518 C CA . LEU A 1 68 ? -11.375 15.768 5.222 1.00 89.06 68 LEU A CA 1
ATOM 519 C C . LEU A 1 68 ? -12.728 16.016 4.548 1.00 89.06 68 LEU A C 1
ATOM 521 O O . LE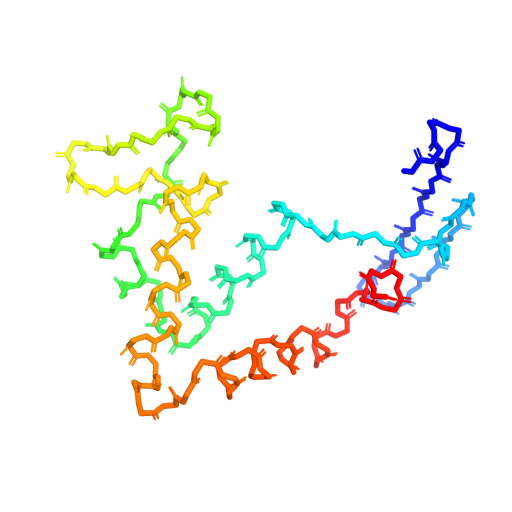U A 1 68 ? -13.018 17.128 4.100 1.00 89.06 68 LEU A O 1
ATOM 525 N N . ASP A 1 69 ? -13.558 14.981 4.520 1.00 88.25 69 ASP A N 1
ATOM 526 C CA . ASP A 1 69 ? -14.942 15.051 4.079 1.00 88.25 69 ASP A CA 1
ATOM 5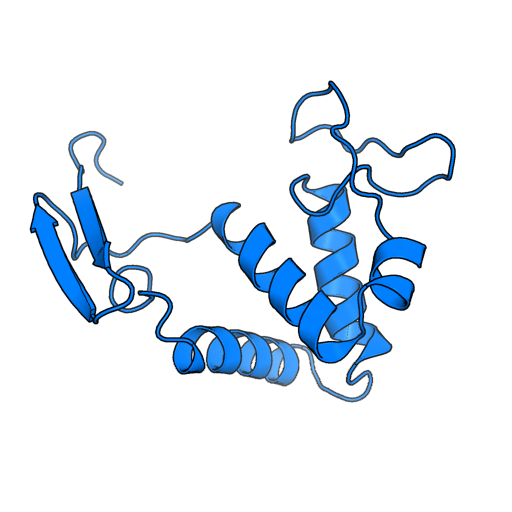27 C C . ASP A 1 69 ? -15.838 15.772 5.110 1.00 88.25 69 ASP A C 1
ATOM 529 O O . ASP A 1 69 ? -15.406 16.207 6.183 1.00 88.25 69 ASP A O 1
ATOM 533 N N . HIS A 1 70 ? -17.129 15.888 4.794 1.00 89.25 70 HIS A N 1
ATOM 534 C CA . HIS A 1 70 ? -18.125 16.506 5.675 1.00 89.25 70 HIS A CA 1
ATOM 535 C C . HIS A 1 70 ? -18.308 15.764 7.014 1.00 89.25 70 HIS A C 1
ATOM 537 O O . HIS A 1 70 ? -18.776 16.361 7.983 1.00 89.25 70 HIS A O 1
ATOM 543 N N . ASN A 1 71 ? -17.895 14.495 7.088 1.00 90.44 71 ASN A N 1
ATOM 544 C CA . ASN A 1 71 ? -17.901 13.671 8.296 1.00 90.44 71 ASN A CA 1
ATOM 545 C C . ASN A 1 71 ? -16.568 13.732 9.056 1.00 90.44 71 ASN A C 1
ATOM 547 O O . ASN A 1 71 ? -16.379 12.984 10.014 1.00 90.44 71 ASN A O 1
ATOM 551 N N . LYS A 1 72 ? -15.648 14.626 8.661 1.00 92.38 72 LYS A N 1
ATOM 552 C CA . LYS A 1 72 ? -14.306 14.783 9.243 1.00 92.38 72 LYS A CA 1
ATOM 553 C C . LYS A 1 72 ? -13.424 13.536 9.088 1.00 92.38 72 LYS A C 1
ATOM 555 O O . LYS A 1 72 ? -12.503 13.338 9.881 1.00 92.38 72 LYS A O 1
ATOM 560 N N . LYS A 1 73 ? -13.665 12.718 8.061 1.00 94.25 73 LYS A N 1
ATOM 561 C CA . LYS A 1 73 ? -12.818 11.575 7.689 1.00 94.25 73 LYS A CA 1
ATOM 562 C C . LYS A 1 73 ? -11.964 11.929 6.475 1.00 94.25 73 LYS A C 1
ATOM 564 O O . LYS A 1 73 ? -12.406 12.712 5.636 1.00 94.25 73 LYS A O 1
ATOM 569 N N . PRO A 1 74 ? -10.762 11.357 6.303 1.00 95.00 74 PRO A N 1
ATOM 570 C CA . PRO A 1 74 ? -10.094 11.434 5.013 1.00 95.00 74 PRO A CA 1
ATOM 571 C C . PRO A 1 74 ? -10.983 10.816 3.931 1.00 95.00 74 PRO A C 1
ATOM 573 O O . PRO A 1 74 ? -11.640 9.805 4.175 1.00 95.00 74 PRO A O 1
ATOM 576 N N . HIS A 1 75 ? -10.979 11.405 2.738 1.00 94.56 75 HIS A N 1
ATOM 577 C CA . HIS A 1 75 ? -11.877 11.007 1.651 1.00 94.56 75 HIS A CA 1
ATOM 578 C C . HIS A 1 75 ? -11.749 9.539 1.244 1.00 94.56 75 HIS A C 1
ATOM 580 O O . HIS A 1 75 ? -12.758 8.881 1.025 1.00 94.56 75 HIS A O 1
ATOM 586 N N . ASN A 1 76 ? -10.520 9.030 1.144 1.00 94.81 76 ASN A N 1
ATOM 587 C CA . ASN A 1 76 ? -10.241 7.643 0.790 1.00 94.81 76 ASN A CA 1
ATOM 588 C C . ASN A 1 76 ? -8.821 7.237 1.228 1.00 94.81 76 ASN A C 1
ATOM 590 O O . ASN A 1 76 ? -8.001 8.108 1.533 1.00 94.81 76 ASN A O 1
ATOM 594 N N . PRO A 1 77 ? -8.487 5.936 1.229 1.00 96.00 77 PRO A N 1
ATOM 595 C CA . PRO A 1 77 ? -7.170 5.452 1.645 1.00 96.00 77 PRO A CA 1
ATOM 596 C C . PRO A 1 77 ? -6.018 5.821 0.691 1.00 96.00 77 PRO A C 1
ATOM 598 O O . PRO A 1 77 ? -4.853 5.663 1.053 1.00 96.00 77 PRO A O 1
ATOM 601 N N . MET A 1 78 ? -6.311 6.291 -0.530 1.00 94.31 78 MET A N 1
ATOM 602 C CA . MET A 1 78 ? -5.302 6.558 -1.568 1.00 94.31 78 MET A CA 1
ATOM 603 C C . MET A 1 78 ? -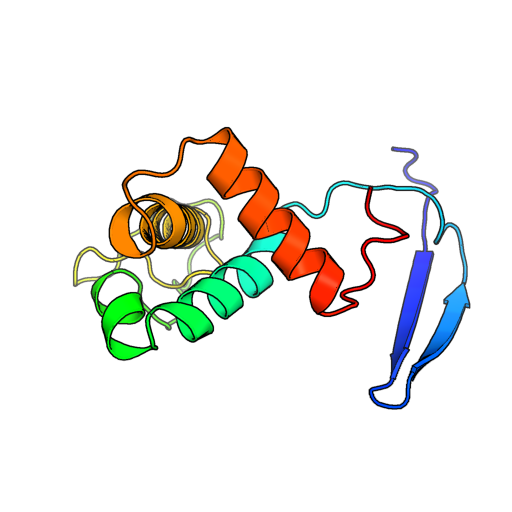4.655 7.943 -1.438 1.00 94.31 78 MET A C 1
ATOM 605 O O . MET A 1 78 ? -3.581 8.179 -1.993 1.00 94.31 78 MET A O 1
ATOM 609 N N . ILE A 1 79 ? -5.255 8.853 -0.668 1.00 92.25 79 ILE A N 1
ATOM 610 C CA . ILE A 1 79 ? -4.632 10.131 -0.300 1.00 92.25 79 ILE A CA 1
ATOM 611 C C . ILE A 1 79 ? -3.766 9.983 0.956 1.00 92.25 79 ILE A C 1
ATOM 613 O O . ILE A 1 79 ? -3.951 9.065 1.756 1.00 92.25 79 ILE A O 1
ATOM 617 N N . ASN A 1 80 ? -2.822 10.906 1.167 1.00 92.69 80 ASN A N 1
ATOM 618 C CA . ASN A 1 80 ? -1.880 10.814 2.291 1.00 92.69 80 ASN A CA 1
ATOM 619 C C . ASN A 1 80 ? -2.588 10.765 3.657 1.00 92.69 80 ASN A C 1
ATOM 621 O O . ASN A 1 80 ? -2.225 9.946 4.497 1.00 92.69 80 ASN A O 1
ATOM 625 N N . ALA A 1 81 ? -3.634 11.575 3.857 1.00 92.94 81 ALA A N 1
ATOM 626 C CA . ALA A 1 81 ? -4.417 11.566 5.094 1.00 92.94 81 ALA A CA 1
ATOM 627 C C . ALA A 1 81 ? -5.087 10.202 5.357 1.00 92.94 81 ALA A C 1
ATOM 629 O O . ALA A 1 81 ? -5.073 9.714 6.484 1.00 92.94 81 ALA A O 1
ATOM 630 N N . GLY A 1 82 ? -5.622 9.557 4.316 1.00 94.94 82 GLY A N 1
ATOM 631 C CA . GLY A 1 82 ? -6.230 8.232 4.427 1.00 94.94 82 GLY A CA 1
ATOM 632 C C . GLY A 1 82 ? -5.203 7.146 4.716 1.00 94.94 82 GLY A C 1
ATOM 633 O O . GLY A 1 82 ? -5.411 6.334 5.612 1.00 94.94 82 GLY A O 1
ATOM 634 N N . ALA A 1 83 ? -4.056 7.178 4.037 1.00 94.19 83 ALA A N 1
ATOM 635 C CA . ALA A 1 83 ? -2.969 6.234 4.281 1.00 94.19 83 ALA A CA 1
ATOM 636 C C . ALA A 1 83 ? -2.433 6.307 5.723 1.00 94.19 83 ALA A C 1
ATOM 638 O O 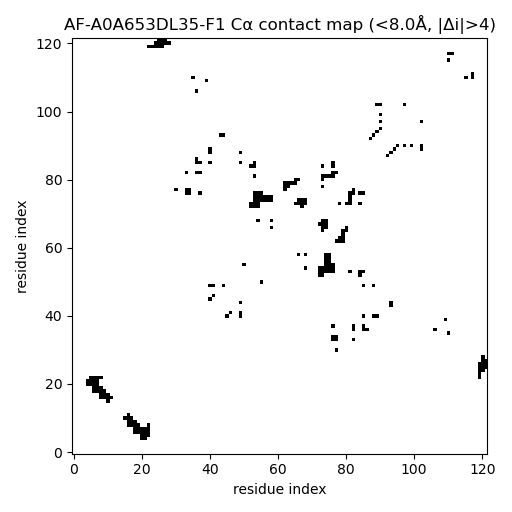. ALA A 1 83 ? -2.163 5.276 6.333 1.00 94.19 83 ALA A O 1
ATOM 639 N N . ILE A 1 84 ? -2.333 7.509 6.303 1.00 93.94 84 ILE A N 1
ATOM 640 C CA . ILE A 1 84 ? -1.940 7.690 7.711 1.00 93.94 84 ILE A CA 1
ATOM 641 C C . ILE A 1 84 ? -2.965 7.053 8.658 1.00 93.94 84 ILE A C 1
ATOM 643 O O . ILE A 1 84 ? -2.574 6.397 9.628 1.00 93.94 84 ILE A O 1
ATOM 647 N N . ILE A 1 85 ? -4.264 7.204 8.373 1.00 95.31 85 ILE A N 1
ATOM 648 C CA . ILE A 1 85 ? -5.318 6.532 9.140 1.00 95.31 85 ILE A CA 1
ATOM 649 C C . ILE A 1 85 ? -5.187 5.015 9.017 1.00 95.31 85 ILE A C 1
ATOM 651 O O . ILE A 1 85 ? -5.128 4.355 10.048 1.00 95.31 85 ILE A O 1
ATOM 655 N N . ILE A 1 86 ? -5.035 4.462 7.810 1.00 95.50 86 ILE A N 1
ATOM 656 C CA . ILE A 1 86 ? -4.827 3.017 7.612 1.00 95.50 86 ILE A CA 1
ATOM 657 C C . ILE A 1 86 ? -3.629 2.499 8.416 1.00 95.50 86 ILE A C 1
ATOM 659 O O . ILE A 1 86 ? -3.767 1.532 9.165 1.00 95.50 86 ILE A O 1
ATOM 663 N N . CYS A 1 87 ? -2.478 3.173 8.340 1.00 92.50 87 CYS A N 1
ATOM 664 C CA . CYS A 1 87 ? -1.310 2.818 9.147 1.00 92.50 87 CYS A CA 1
ATOM 665 C C . CYS A 1 87 ? -1.625 2.849 10.651 1.00 92.50 87 CYS A C 1
ATOM 667 O O . CYS A 1 87 ? -1.160 1.994 11.398 1.00 92.50 87 CYS A O 1
ATOM 669 N N . SER A 1 88 ? -2.428 3.812 11.105 1.00 92.31 88 SER A N 1
ATOM 670 C CA . SER A 1 88 ? -2.835 3.916 12.510 1.00 92.31 88 SER A CA 1
ATOM 671 C C . SER A 1 88 ? -3.770 2.778 12.933 1.00 92.31 88 SER A C 1
ATOM 673 O O . SER A 1 88 ? -3.625 2.267 14.041 1.00 92.31 88 SER A O 1
ATOM 675 N N . LEU A 1 89 ? -4.679 2.328 12.061 1.00 92.44 89 LEU A N 1
ATOM 676 C CA . LEU A 1 89 ? -5.555 1.179 12.330 1.00 92.44 89 LEU A CA 1
ATOM 677 C C . LEU A 1 89 ? -4.739 -0.107 12.505 1.00 92.44 89 LEU A C 1
ATOM 679 O O . LEU A 1 89 ? -4.910 -0.811 13.501 1.00 92.44 89 LEU A O 1
ATOM 683 N N . LEU A 1 90 ? -3.795 -0.363 11.592 1.00 87.69 90 LEU A N 1
ATOM 684 C CA . LEU A 1 90 ? -2.900 -1.522 11.670 1.00 87.69 90 LEU A CA 1
ATOM 685 C C . LEU A 1 90 ? -2.031 -1.491 12.934 1.00 87.69 90 LEU A C 1
ATOM 687 O O . LEU A 1 90 ? -1.793 -2.527 13.552 1.00 87.69 90 LEU A O 1
ATOM 691 N N . LYS A 1 91 ? -1.587 -0.299 13.356 1.00 80.94 91 LYS A N 1
ATOM 692 C CA . LYS A 1 91 ? -0.759 -0.142 14.557 1.00 80.94 91 LYS A CA 1
ATOM 693 C C . LYS A 1 91 ? -1.539 -0.235 15.865 1.00 80.94 91 LYS A C 1
ATOM 695 O O . LYS A 1 91 ? -0.962 -0.680 16.850 1.00 80.94 91 LYS A O 1
ATOM 700 N N . THR A 1 92 ? -2.778 0.233 15.926 1.00 81.12 92 THR A N 1
ATOM 701 C CA . THR A 1 92 ? -3.441 0.469 17.221 1.00 81.12 92 THR A CA 1
ATOM 702 C C . THR A 1 92 ? -4.611 -0.469 17.471 1.00 81.12 92 THR A C 1
ATOM 704 O O . THR A 1 92 ? -4.867 -0.807 18.619 1.00 81.12 92 THR A O 1
ATOM 707 N N . ILE A 1 93 ? -5.320 -0.899 16.426 1.00 79.50 93 ILE A N 1
ATOM 708 C CA . ILE A 1 93 ? -6.549 -1.685 16.591 1.00 79.50 93 ILE A CA 1
ATOM 709 C C . ILE A 1 93 ? -6.262 -3.182 16.521 1.00 79.50 93 ILE A C 1
ATOM 711 O O . ILE A 1 93 ? -6.787 -3.930 17.335 1.00 79.50 93 ILE A O 1
ATOM 715 N N . TYR A 1 94 ? -5.423 -3.617 15.577 1.00 78.25 94 TYR A N 1
ATOM 716 C CA . TYR A 1 94 ? -5.190 -5.045 15.364 1.00 78.25 94 TYR A CA 1
ATOM 717 C C . TYR A 1 94 ? -4.365 -5.683 16.492 1.00 78.25 94 TYR A C 1
ATOM 719 O O . TYR A 1 94 ? -4.825 -6.623 17.125 1.00 78.25 94 TYR A O 1
ATOM 727 N N . ASN A 1 95 ? -3.170 -5.146 16.771 1.00 82.31 95 ASN A N 1
ATOM 728 C CA . ASN A 1 95 ? -2.277 -5.634 17.829 1.00 82.31 95 ASN A CA 1
ATOM 729 C C . ASN A 1 95 ? -1.595 -4.455 18.551 1.00 82.31 95 ASN A C 1
ATOM 731 O O . ASN A 1 95 ? -0.454 -4.102 18.223 1.00 82.31 95 ASN A O 1
ATOM 735 N N . PRO A 1 96 ? -2.277 -3.807 19.516 1.00 83.25 96 PRO A N 1
ATOM 736 C CA . PRO A 1 96 ? -1.772 -2.598 20.170 1.00 83.25 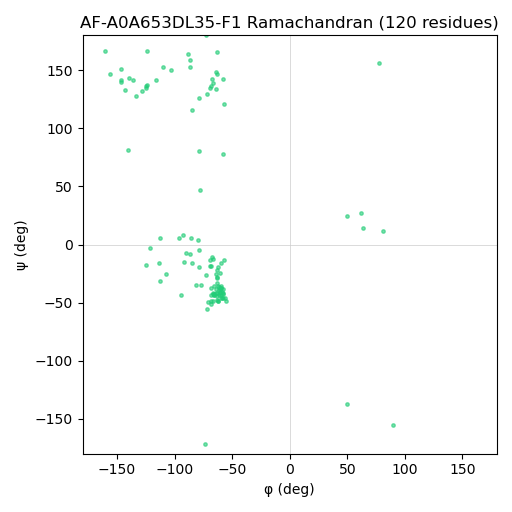96 PRO A CA 1
ATOM 737 C C . PRO A 1 96 ? -0.434 -2.823 20.880 1.00 83.25 96 PRO A C 1
ATOM 739 O O . PRO A 1 96 ? 0.448 -1.970 20.771 1.00 83.25 96 PRO A O 1
ATOM 742 N N . GLU A 1 97 ? -0.262 -3.995 21.496 1.00 89.12 97 GLU A N 1
ATOM 743 C CA . GLU A 1 97 ? 0.909 -4.369 22.301 1.00 89.12 97 GLU A CA 1
ATOM 744 C C . GLU A 1 97 ? 2.199 -4.559 21.491 1.00 89.12 97 GLU A C 1
ATOM 746 O O . GLU A 1 97 ? 3.288 -4.510 22.057 1.00 89.12 97 GLU A O 1
ATOM 751 N N . MET A 1 98 ? 2.110 -4.752 20.168 1.00 86.69 98 MET A N 1
ATOM 752 C CA . MET A 1 98 ? 3.308 -4.894 19.340 1.00 86.69 98 MET A CA 1
ATOM 753 C C . MET A 1 98 ? 4.106 -3.581 19.306 1.00 86.69 98 MET A C 1
ATOM 755 O O . MET A 1 98 ? 3.570 -2.476 19.143 1.00 86.69 98 MET A O 1
ATOM 759 N N . SER A 1 99 ? 5.423 -3.695 19.386 1.00 89.31 99 SER A N 1
ATOM 760 C CA . SER A 1 99 ? 6.348 -2.596 19.135 1.00 89.31 99 SER A CA 1
ATOM 761 C C . SER A 1 99 ? 6.252 -2.108 17.683 1.00 89.31 99 SER A C 1
ATOM 763 O O . SER A 1 99 ? 5.698 -2.760 16.796 1.00 89.31 99 SER A O 1
ATOM 765 N N . SER A 1 100 ? 6.817 -0.929 17.403 1.00 85.62 100 SER A N 1
ATOM 766 C CA . SER A 1 100 ? 6.861 -0.423 16.022 1.00 85.62 100 SER A CA 1
ATOM 767 C C . SER A 1 100 ? 7.685 -1.314 15.084 1.00 85.62 100 SER A C 1
ATOM 769 O O . SER A 1 100 ? 7.383 -1.334 13.895 1.00 85.62 100 SER A O 1
ATOM 771 N N . ALA A 1 101 ? 8.684 -2.037 15.606 1.00 89.50 101 ALA A N 1
ATOM 772 C CA . ALA A 1 101 ? 9.494 -2.976 14.832 1.00 89.50 101 ALA A CA 1
ATOM 773 C C . ALA A 1 101 ? 8.681 -4.224 14.461 1.00 89.50 101 ALA A C 1
ATOM 775 O O . ALA A 1 101 ? 8.547 -4.529 13.285 1.00 89.50 101 ALA A O 1
ATOM 776 N N . GLU A 1 102 ? 8.009 -4.848 15.431 1.00 89.44 102 GLU A N 1
ATOM 777 C CA . GLU A 1 102 ? 7.155 -6.019 15.172 1.00 89.44 102 GLU A CA 1
ATOM 778 C C . GLU A 1 102 ? 6.017 -5.699 14.193 1.00 89.44 102 GLU A C 1
ATOM 780 O O . GLU A 1 102 ? 5.688 -6.505 13.328 1.00 89.44 102 GLU A O 1
ATOM 785 N N . LYS A 1 103 ? 5.440 -4.492 14.276 1.00 84.19 103 LYS A N 1
ATOM 786 C CA . LYS A 1 103 ? 4.421 -4.016 13.321 1.00 84.19 103 LYS A CA 1
ATOM 787 C C . LYS A 1 103 ? 4.985 -3.838 11.907 1.00 84.19 103 LYS A C 1
ATOM 789 O O . LYS A 1 103 ? 4.276 -4.073 10.926 1.00 84.19 103 LYS A O 1
ATOM 794 N N . PHE A 1 104 ? 6.236 -3.398 11.796 1.00 87.12 104 PHE A N 1
ATOM 795 C CA . PHE A 1 104 ? 6.925 -3.276 10.514 1.00 87.12 104 PHE A CA 1
ATOM 796 C C . PHE A 1 104 ? 7.202 -4.658 9.916 1.00 87.12 104 PHE A C 1
ATOM 798 O O . PHE A 1 104 ? 6.797 -4.903 8.781 1.00 87.12 104 PHE A O 1
ATOM 805 N N . ASP A 1 105 ? 7.761 -5.574 10.706 1.00 88.44 105 ASP A N 1
ATOM 806 C CA . ASP A 1 105 ? 8.036 -6.953 10.291 1.00 88.44 105 ASP A CA 1
ATOM 807 C C . ASP A 1 105 ? 6.749 -7.683 9.894 1.00 88.44 105 ASP A C 1
ATOM 809 O O . ASP A 1 105 ? 6.701 -8.355 8.869 1.00 88.44 105 ASP A O 1
ATOM 813 N N . PHE A 1 106 ? 5.662 -7.495 10.647 1.00 85.88 106 PHE A N 1
ATOM 814 C CA . PHE A 1 106 ? 4.342 -8.016 10.290 1.00 85.88 106 PHE A CA 1
ATOM 815 C C . PHE A 1 106 ? 3.886 -7.536 8.905 1.00 85.88 106 PHE A C 1
ATOM 817 O O . PHE A 1 106 ? 3.421 -8.334 8.093 1.00 85.88 106 PHE A O 1
ATOM 824 N N . THR A 1 107 ? 4.038 -6.239 8.626 1.00 83.25 107 THR A N 1
ATOM 825 C CA . THR A 1 107 ? 3.637 -5.653 7.339 1.00 83.25 107 THR A CA 1
ATOM 826 C C . THR A 1 107 ? 4.507 -6.182 6.196 1.00 83.25 107 THR A C 1
ATOM 828 O O . THR A 1 107 ? 3.977 -6.514 5.138 1.00 83.25 107 THR A O 1
ATOM 831 N N . LEU A 1 108 ? 5.822 -6.310 6.414 1.00 84.50 108 LEU A N 1
ATOM 832 C CA . LEU A 1 108 ? 6.747 -6.902 5.442 1.00 84.50 108 LEU A CA 1
ATOM 833 C C . LEU A 1 108 ? 6.406 -8.365 5.146 1.00 84.50 108 LEU A C 1
ATOM 835 O O . LEU A 1 108 ? 6.256 -8.725 3.982 1.00 84.50 108 LEU A O 1
ATOM 839 N N . ASN A 1 109 ? 6.190 -9.178 6.181 1.00 85.12 109 ASN A N 1
ATOM 840 C CA . ASN A 1 109 ? 5.825 -10.587 6.030 1.00 85.12 109 ASN A CA 1
ATOM 841 C C . ASN A 1 109 ? 4.515 -10.759 5.248 1.00 85.12 109 ASN A C 1
ATOM 843 O O . ASN A 1 109 ? 4.369 -11.707 4.478 1.00 85.12 109 ASN A O 1
ATOM 847 N N . TYR A 1 110 ? 3.554 -9.845 5.425 1.00 83.75 110 TYR A N 1
ATOM 848 C CA . TYR A 1 110 ? 2.311 -9.860 4.653 1.00 83.75 110 TYR A CA 1
ATOM 849 C C . TYR A 1 110 ? 2.574 -9.592 3.166 1.00 83.75 110 TYR A C 1
ATOM 851 O O . TYR A 1 110 ? 2.027 -10.273 2.301 1.00 83.75 110 TYR A O 1
ATOM 859 N N . PHE A 1 111 ? 3.439 -8.623 2.866 1.00 77.81 111 PHE A N 1
ATOM 860 C CA . PHE A 1 111 ? 3.830 -8.318 1.495 1.00 77.81 111 PHE A CA 1
ATOM 861 C C . PHE A 1 111 ? 4.576 -9.493 0.837 1.00 77.81 111 PHE A C 1
ATOM 863 O O . PHE A 1 111 ? 4.271 -9.830 -0.307 1.00 77.81 111 PHE A O 1
ATOM 870 N N . GLU A 1 112 ? 5.480 -10.162 1.557 1.00 78.12 112 GLU A N 1
ATOM 871 C CA . GLU A 1 112 ? 6.212 -11.336 1.054 1.00 78.12 112 GLU A CA 1
ATOM 872 C C . GLU A 1 112 ? 5.297 -12.539 0.786 1.00 78.12 112 GLU A C 1
ATOM 874 O O . GLU A 1 112 ? 5.410 -13.194 -0.252 1.00 78.12 112 GLU A O 1
ATOM 879 N N . LYS A 1 113 ? 4.361 -12.827 1.700 1.00 71.94 113 LYS A N 1
ATOM 880 C CA . LYS A 1 113 ? 3.485 -14.006 1.619 1.00 71.94 113 LYS A CA 1
ATOM 881 C C . LYS A 1 113 ? 2.561 -13.986 0.400 1.00 71.94 113 LYS A C 1
ATOM 883 O O . LYS A 1 113 ? 2.275 -15.040 -0.164 1.00 71.94 113 LYS A O 1
ATOM 888 N N . GLU A 1 114 ? 2.122 -12.804 -0.017 1.00 61.69 114 GLU A N 1
ATOM 889 C CA . GLU A 1 114 ? 1.228 -12.635 -1.167 1.00 61.69 114 GLU A CA 1
ATOM 890 C C . GLU A 1 114 ? 1.959 -12.694 -2.520 1.00 61.69 114 GLU A C 1
ATOM 892 O O . GLU A 1 114 ? 1.331 -12.496 -3.561 1.00 61.69 114 GLU A O 1
ATOM 897 N N . ASN A 1 115 ? 3.277 -12.964 -2.548 1.00 55.62 115 ASN A N 1
ATOM 898 C CA . ASN A 1 115 ? 4.080 -12.954 -3.780 1.00 55.62 115 ASN A CA 1
ATOM 899 C C . ASN A 1 115 ? 3.873 -11.667 -4.605 1.00 55.62 115 ASN A C 1
ATOM 901 O O . ASN A 1 115 ? 4.077 -11.649 -5.825 1.00 55.62 115 ASN A O 1
ATOM 905 N N . VAL A 1 116 ? 3.471 -10.571 -3.946 1.00 54.28 116 VAL A N 1
ATOM 906 C CA . VAL A 1 116 ? 3.529 -9.240 -4.539 1.00 54.28 116 VAL A CA 1
ATOM 907 C C . VAL A 1 116 ? 4.993 -9.081 -4.907 1.00 54.28 116 VAL A C 1
ATOM 909 O O . VAL A 1 116 ? 5.843 -9.271 -4.048 1.00 54.28 116 VAL A O 1
ATOM 912 N N . LEU A 1 117 ? 5.290 -8.869 -6.190 1.00 50.41 117 LEU A N 1
ATOM 913 C CA . LEU A 1 117 ? 6.643 -8.836 -6.758 1.00 50.41 117 LEU A CA 1
ATOM 914 C C . LEU A 1 117 ? 7.517 -7.767 -6.069 1.00 50.41 117 LEU A C 1
ATOM 916 O O . LEU A 1 117 ? 7.731 -6.679 -6.598 1.00 50.41 117 LEU A O 1
ATOM 920 N N . ILE A 1 118 ? 8.010 -8.072 -4.872 1.00 47.97 118 ILE A N 1
ATOM 921 C CA . ILE A 1 118 ? 8.895 -7.235 -4.056 1.00 47.97 118 ILE A CA 1
ATOM 922 C C . ILE A 1 118 ? 10.349 -7.569 -4.363 1.00 47.97 118 ILE A C 1
ATOM 924 O O . ILE A 1 118 ? 11.220 -6.756 -4.086 1.00 47.97 118 ILE A O 1
ATOM 928 N N . GLU A 1 119 ? 10.618 -8.697 -5.032 1.00 43.00 119 GLU A N 1
ATOM 929 C CA . GLU A 1 119 ? 11.964 -9.081 -5.487 1.00 43.00 119 GLU A CA 1
ATOM 930 C C . GLU A 1 119 ? 12.619 -8.026 -6.402 1.00 43.00 119 GLU A C 1
ATOM 932 O O . GLU A 1 119 ? 13.825 -8.061 -6.613 1.00 43.00 119 GLU A O 1
ATOM 937 N N . THR A 1 120 ? 11.853 -7.053 -6.909 1.00 40.62 120 THR A N 1
ATOM 938 C CA . THR A 1 120 ? 12.350 -5.893 -7.671 1.00 40.62 120 THR A CA 1
ATOM 939 C C . THR A 1 120 ? 12.187 -4.540 -6.958 1.00 40.62 120 THR A C 1
ATOM 941 O O . THR A 1 120 ? 12.461 -3.503 -7.556 1.00 40.62 120 THR A O 1
ATOM 944 N N . MET A 1 121 ? 11.730 -4.507 -5.699 1.00 41.88 121 MET A N 1
ATOM 945 C CA . MET A 1 121 ? 11.418 -3.269 -4.954 1.00 41.88 121 MET A CA 1
ATOM 946 C C . MET A 1 121 ? 12.200 -3.077 -3.641 1.00 41.88 121 MET A C 1
ATOM 948 O O . MET A 1 121 ? 12.054 -2.021 -3.019 1.00 41.88 121 MET A O 1
ATOM 952 N N . LEU A 1 122 ? 13.033 -4.039 -3.229 1.00 36.34 122 LEU A N 1
ATOM 953 C CA . LEU A 1 122 ? 13.977 -3.900 -2.110 1.00 36.34 122 LEU A CA 1
ATOM 954 C C . LEU A 1 122 ? 15.424 -4.031 -2.588 1.00 36.34 122 LEU A C 1
ATOM 956 O O . LEU A 1 122 ? 15.701 -4.956 -3.379 1.00 36.34 122 LEU A O 1
#